Protein AF-A0A1V5B9I9-F1 (afdb_monomer)

pLDDT: mean 82.86, std 13.48, range [40.25, 95.69]

Nearest PDB structures (foldseek):
  1z8u-assembly2_C  TM=4.133E-01  e=4.106E+00  Homo sapiens
  1w0b-assembly1_A  TM=3.947E-01  e=7.521E+00  Homo sapiens

Secondary structure (DSSP, 8-state):
---HHHHHHHHHHHHHHHHHHHHHHHHTS-HHHHHHHHHS-HHHHHHHHHHHHHHHHHHHTTT-S-HHHHHHHHHHHHHHHHHHHHHHHHHHS-----

Sequence (98 aa):
MYYLKSDIAHILNFEEHIKRVVWDDIASLDDSTVEKLQTMSEADIKEMIGLYWERDKGEIQEQVDSIESAKIIFYEIWEKELKGTIEAWDDNHPTQAA

Solvent-accessible surface area (backbone atoms only — not comparable to full-atom values): 5779 Å² total; per-residue (Å²): 137,86,56,69,72,57,53,52,52,52,50,52,53,49,51,56,52,50,50,51,54,50,48,56,54,55,70,68,54,50,72,75,54,54,58,46,58,75,74,50,50,74,66,56,52,52,50,53,52,48,54,53,44,68,67,46,43,74,63,48,53,79,76,46,98,45,63,70,60,50,49,53,53,50,51,55,48,47,55,50,56,52,50,53,49,52,54,55,45,41,75,76,51,68,73,78,86,124

Foldseek 3Di:
DPDVVVVVVLLVVLLVVLLVVLCVVVVPDDPVRLVVLVVDDPVVLVVVLVVVCVVCLVVVVVSDPDSPVSVVSNVVSNVVVSVVSSVVVCVVVVDPPD

Structure (mmCIF, N/CA/C/O backbone):
data_AF-A0A1V5B9I9-F1
#
_entry.id   AF-A0A1V5B9I9-F1
#
loop_
_atom_site.group_PDB
_atom_site.id
_atom_site.type_symbol
_atom_site.label_atom_id
_atom_site.label_alt_id
_atom_site.label_comp_id
_atom_site.label_asym_id
_atom_site.label_entity_id
_atom_site.label_seq_id
_atom_site.pdbx_PDB_ins_code
_atom_site.Cartn_x
_atom_site.Cartn_y
_atom_site.Cartn_z
_atom_site.occupancy
_atom_site.B_iso_or_equiv
_atom_site.auth_seq_id
_atom_site.auth_comp_id
_atom_site.auth_asym_id
_atom_site.auth_atom_id
_atom_site.pdbx_PDB_model_num
ATOM 1 N N . MET A 1 1 ? -8.132 -12.408 32.073 1.00 40.25 1 MET A N 1
ATOM 2 C CA . MET A 1 1 ? -8.101 -11.340 31.057 1.00 40.25 1 MET A CA 1
ATOM 3 C C . MET A 1 1 ? -7.253 -11.870 29.896 1.00 40.25 1 MET A C 1
ATOM 5 O O . MET A 1 1 ? -6.038 -11.787 29.960 1.00 40.25 1 MET A O 1
ATOM 9 N N . TYR A 1 2 ? -7.864 -12.561 28.923 1.00 41.41 2 TYR A N 1
ATOM 10 C CA . TYR A 1 2 ? -7.175 -13.164 27.766 1.00 41.41 2 TYR A CA 1
ATOM 11 C C . TYR A 1 2 ? -7.306 -12.223 26.558 1.00 41.41 2 TYR A C 1
ATOM 13 O O . TYR A 1 2 ? -8.193 -12.423 25.742 1.00 41.41 2 TYR A O 1
ATOM 21 N N . TYR A 1 3 ? -6.483 -11.175 26.480 1.00 44.31 3 TYR A N 1
ATOM 22 C CA . TYR A 1 3 ? -6.594 -10.162 25.411 1.00 44.31 3 TYR A CA 1
ATOM 23 C C . TYR A 1 3 ? -5.595 -10.424 24.269 1.00 44.31 3 TYR A C 1
ATOM 25 O O . TYR A 1 3 ? -5.948 -10.362 23.101 1.00 44.31 3 TYR A O 1
ATOM 33 N N . LEU A 1 4 ? -4.406 -10.953 24.580 1.00 47.62 4 LEU A N 1
ATOM 34 C CA . LEU A 1 4 ? -3.319 -11.082 23.602 1.00 47.62 4 LEU A CA 1
ATOM 35 C C . LEU A 1 4 ? -3.598 -12.020 22.405 1.00 47.62 4 LEU A C 1
ATOM 37 O O . LEU A 1 4 ? -3.162 -11.740 21.297 1.00 47.62 4 LEU A O 1
ATOM 41 N N . LYS A 1 5 ? -4.304 -13.148 22.596 1.00 44.38 5 LYS A N 1
ATOM 42 C CA . LYS A 1 5 ? -4.583 -14.091 21.488 1.00 44.38 5 LYS A CA 1
ATOM 43 C C . LYS A 1 5 ? -5.664 -13.588 20.526 1.00 44.38 5 LYS A C 1
ATOM 45 O O . LYS A 1 5 ? -5.605 -13.946 19.354 1.00 44.38 5 LYS A O 1
ATOM 50 N N . SER A 1 6 ? -6.632 -12.809 21.016 1.00 58.22 6 SER A N 1
ATOM 51 C CA . SER A 1 6 ? -7.681 -12.227 20.168 1.00 58.22 6 SER A CA 1
ATOM 52 C C . SER A 1 6 ? -7.092 -11.097 19.333 1.00 58.22 6 SER A C 1
ATOM 54 O O . SER A 1 6 ? -7.235 -11.108 18.118 1.00 58.22 6 SER A O 1
ATOM 56 N N . ASP A 1 7 ? -6.320 -10.210 19.962 1.00 68.62 7 ASP A N 1
ATOM 57 C CA . ASP A 1 7 ? -5.722 -9.052 19.295 1.00 68.62 7 ASP A CA 1
ATOM 58 C C . ASP A 1 7 ? -4.740 -9.478 18.190 1.00 68.62 7 ASP A C 1
ATOM 60 O O . ASP A 1 7 ? -4.798 -8.962 17.079 1.00 68.62 7 ASP A O 1
ATOM 64 N N . ILE A 1 8 ? -3.906 -10.499 18.438 1.00 71.19 8 ILE A N 1
ATOM 65 C CA . ILE A 1 8 ? -2.994 -11.046 17.415 1.00 71.19 8 ILE A CA 1
ATOM 66 C C . ILE A 1 8 ? -3.770 -11.651 16.237 1.00 71.19 8 ILE A C 1
ATOM 68 O O . ILE A 1 8 ? -3.400 -11.431 15.089 1.00 71.19 8 ILE A O 1
ATOM 72 N N . ALA A 1 9 ? -4.843 -12.408 16.492 1.00 74.44 9 ALA A N 1
ATOM 73 C CA . ALA A 1 9 ? -5.644 -12.991 15.415 1.00 74.44 9 ALA A CA 1
ATOM 74 C C . ALA A 1 9 ? -6.338 -11.910 14.570 1.00 74.44 9 ALA A C 1
ATOM 76 O O . ALA A 1 9 ? -6.442 -12.055 13.356 1.00 74.44 9 ALA A O 1
ATOM 77 N N . HIS A 1 10 ? -6.780 -10.820 15.200 1.00 77.12 10 HIS A N 1
ATOM 78 C CA . HIS A 1 10 ? -7.382 -9.684 14.508 1.00 77.12 10 HIS A CA 1
ATOM 79 C C . HIS A 1 10 ? -6.349 -8.931 13.659 1.00 77.12 10 H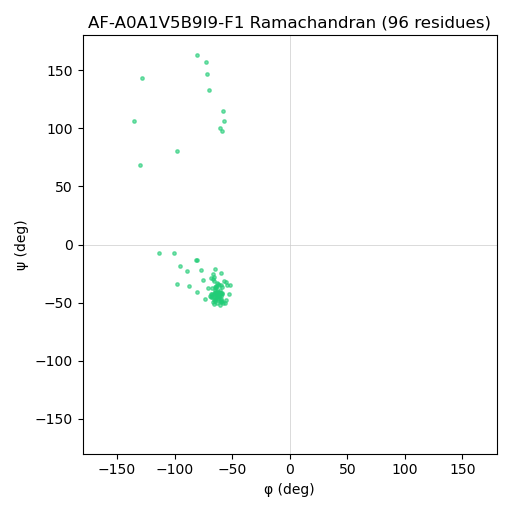IS A C 1
ATOM 81 O O . HIS A 1 10 ? -6.636 -8.633 12.504 1.00 77.12 10 HIS A O 1
ATOM 87 N N . ILE A 1 11 ? -5.136 -8.708 14.181 1.00 81.31 11 ILE A N 1
ATOM 88 C CA . ILE A 1 11 ? -4.024 -8.106 13.428 1.00 81.31 11 ILE A CA 1
ATOM 89 C C . ILE A 1 11 ? -3.662 -8.969 12.215 1.00 81.31 11 ILE A C 1
ATOM 91 O O . ILE A 1 11 ? -3.619 -8.455 11.106 1.00 81.31 11 ILE A O 1
ATOM 95 N N . LEU A 1 12 ? -3.486 -10.282 12.393 1.00 82.38 12 LEU A N 1
ATOM 96 C CA . LEU A 1 12 ? -3.164 -11.189 11.284 1.00 82.38 12 LEU A CA 1
ATOM 97 C C . LEU A 1 12 ? -4.268 -11.221 10.220 1.00 82.38 12 LEU A C 1
ATOM 99 O O . LEU A 1 12 ? -3.976 -11.222 9.029 1.00 82.38 12 LEU A O 1
ATOM 103 N N . ASN A 1 13 ? -5.538 -11.230 10.632 1.00 85.06 13 ASN A N 1
ATOM 104 C CA . ASN A 1 13 ? -6.655 -11.173 9.689 1.00 85.06 13 ASN A CA 1
ATOM 105 C C . ASN A 1 13 ? -6.682 -9.846 8.923 1.00 85.06 13 ASN A C 1
ATOM 107 O O . ASN A 1 13 ? -6.968 -9.847 7.727 1.00 85.06 13 ASN A O 1
ATOM 111 N N . PHE A 1 14 ? -6.380 -8.734 9.596 1.00 86.06 14 PHE A N 1
ATOM 112 C CA . PHE A 1 14 ? -6.271 -7.430 8.955 1.00 86.06 14 PHE A CA 1
ATOM 113 C C . PHE A 1 14 ? -5.107 -7.397 7.960 1.00 86.06 14 PHE A C 1
ATOM 115 O O . PHE A 1 14 ? -5.303 -7.011 6.814 1.00 86.06 14 PHE A O 1
ATOM 122 N N . GLU A 1 15 ? -3.927 -7.884 8.346 1.00 88.75 15 GLU A N 1
ATOM 123 C CA . GLU A 1 15 ? -2.779 -8.007 7.446 1.00 88.75 15 GLU A CA 1
ATOM 124 C C . GLU A 1 15 ? -3.116 -8.832 6.198 1.00 88.75 15 GLU A C 1
ATOM 126 O O . GLU A 1 15 ? -2.831 -8.414 5.080 1.00 88.75 15 GLU A O 1
ATOM 131 N N . GLU A 1 16 ? -3.754 -9.993 6.363 1.00 88.81 16 GLU A N 1
ATOM 132 C CA . GLU A 1 16 ? -4.169 -10.837 5.238 1.00 88.81 16 GLU A CA 1
ATOM 133 C C . GLU A 1 16 ? -5.218 -10.162 4.348 1.00 88.81 16 GLU A C 1
ATOM 135 O O . GLU A 1 16 ? -5.193 -10.331 3.129 1.00 88.81 16 GLU A O 1
ATOM 140 N N . HIS A 1 17 ? -6.132 -9.387 4.933 1.00 88.69 17 HIS A N 1
ATOM 141 C CA . HIS A 1 17 ? -7.080 -8.589 4.165 1.00 88.69 17 HIS A CA 1
ATOM 142 C C . HIS A 1 17 ? -6.358 -7.531 3.325 1.00 88.69 17 HIS A C 1
ATOM 144 O O . HIS A 1 17 ? -6.568 -7.481 2.114 1.00 88.69 17 HIS A O 1
ATOM 150 N N . ILE A 1 18 ? -5.461 -6.753 3.937 1.00 90.38 18 ILE A N 1
ATOM 151 C CA . ILE A 1 18 ? -4.702 -5.718 3.232 1.00 90.38 18 ILE A CA 1
ATOM 152 C C . ILE A 1 18 ? -3.832 -6.325 2.134 1.00 90.38 18 ILE A C 1
ATOM 154 O O . ILE A 1 18 ? -3.858 -5.821 1.018 1.00 90.38 18 ILE A O 1
ATOM 158 N N . LYS A 1 19 ? -3.139 -7.444 2.383 1.00 90.75 19 LYS A N 1
ATOM 159 C CA . LYS A 1 19 ? -2.357 -8.137 1.342 1.00 90.75 19 LYS A CA 1
ATOM 160 C C . LYS A 1 19 ? -3.179 -8.445 0.098 1.00 90.75 19 LYS A C 1
ATOM 162 O O . LYS A 1 19 ? -2.683 -8.256 -1.003 1.00 90.75 19 LYS A O 1
ATOM 167 N N . ARG A 1 20 ? -4.426 -8.900 0.258 1.00 89.38 20 ARG A N 1
ATOM 168 C CA . ARG A 1 20 ? -5.301 -9.180 -0.891 1.00 89.38 20 ARG A CA 1
ATOM 169 C C . ARG A 1 20 ? -5.622 -7.917 -1.678 1.00 89.38 20 ARG A C 1
ATOM 171 O O . ARG A 1 20 ? -5.521 -7.951 -2.894 1.00 89.38 20 ARG A O 1
ATOM 178 N N . VAL A 1 21 ? -5.944 -6.822 -0.989 1.00 88.56 21 VAL A N 1
ATOM 179 C CA . VAL A 1 21 ? -6.196 -5.523 -1.635 1.00 88.56 21 VAL A CA 1
ATOM 180 C C . VAL A 1 21 ? -4.959 -5.065 -2.410 1.00 88.56 21 VAL A C 1
ATOM 182 O O . VAL A 1 21 ? -5.055 -4.764 -3.594 1.00 88.56 21 VAL A O 1
ATOM 185 N N . VAL A 1 22 ? -3.783 -5.109 -1.773 1.00 89.44 22 VAL A N 1
ATOM 186 C CA . VAL A 1 22 ? -2.511 -4.746 -2.413 1.00 89.44 22 VAL A CA 1
ATOM 187 C C . VAL A 1 22 ? -2.226 -5.627 -3.627 1.00 89.44 22 VAL A C 1
ATOM 189 O O . VAL A 1 22 ? -1.819 -5.121 -4.665 1.00 89.44 22 VAL A O 1
ATOM 192 N N . TRP A 1 23 ? -2.438 -6.940 -3.529 1.00 89.56 23 TRP A N 1
ATOM 193 C CA . TRP A 1 23 ? -2.238 -7.848 -4.657 1.00 89.56 23 TRP A CA 1
ATOM 194 C C . TRP A 1 23 ? -3.197 -7.580 -5.808 1.00 89.56 23 TRP A C 1
ATOM 196 O O . TRP A 1 23 ? -2.756 -7.625 -6.951 1.00 89.56 23 TRP A O 1
ATOM 206 N N . ASP A 1 24 ? -4.466 -7.287 -5.531 1.00 89.88 24 ASP A N 1
ATOM 207 C CA . ASP A 1 24 ? -5.438 -6.938 -6.568 1.00 89.88 24 ASP A CA 1
ATOM 208 C C . ASP A 1 24 ? -5.033 -5.637 -7.282 1.00 89.88 24 ASP A C 1
ATOM 210 O O . ASP A 1 24 ? -5.072 -5.566 -8.513 1.00 89.88 24 ASP A O 1
ATOM 214 N N . ASP A 1 25 ? -4.563 -4.635 -6.532 1.00 88.88 25 ASP A N 1
ATOM 215 C CA . ASP A 1 25 ? -4.053 -3.387 -7.102 1.00 88.88 25 ASP A CA 1
ATOM 216 C C . ASP A 1 25 ? -2.787 -3.614 -7.930 1.00 88.88 25 ASP A C 1
ATOM 218 O O . ASP A 1 25 ? -2.710 -3.167 -9.074 1.00 88.88 25 ASP A O 1
ATOM 222 N N . ILE A 1 26 ? -1.807 -4.340 -7.389 1.00 87.69 26 ILE A N 1
ATOM 223 C CA . ILE A 1 26 ? -0.556 -4.654 -8.085 1.00 87.69 26 ILE A CA 1
ATOM 224 C C . ILE A 1 26 ? -0.828 -5.472 -9.349 1.00 87.69 26 ILE A C 1
ATOM 226 O O . ILE A 1 26 ? -0.262 -5.178 -10.397 1.00 87.69 26 ILE A O 1
ATOM 230 N N . ALA A 1 27 ? -1.713 -6.467 -9.284 1.00 86.38 27 ALA A N 1
ATOM 231 C CA . ALA A 1 27 ? -2.082 -7.288 -10.435 1.00 86.38 27 ALA A CA 1
ATOM 232 C C . ALA A 1 27 ? -2.797 -6.482 -11.532 1.00 86.38 27 ALA A C 1
ATOM 234 O O . ALA A 1 27 ? -2.834 -6.916 -12.684 1.00 86.38 27 ALA A O 1
ATOM 235 N N . SER A 1 28 ? -3.368 -5.324 -11.188 1.00 87.31 28 SER A N 1
ATOM 236 C CA . SER A 1 28 ? -3.962 -4.395 -12.153 1.00 87.31 28 SER A CA 1
ATOM 237 C C . SER A 1 28 ? -2.938 -3.485 -12.843 1.00 87.31 28 SER A C 1
ATOM 239 O O . SER A 1 28 ? -3.273 -2.855 -13.850 1.00 87.31 28 SER A O 1
ATOM 241 N N . LEU A 1 29 ? -1.702 -3.415 -12.334 1.00 84.81 29 LEU A N 1
ATOM 242 C CA . LEU A 1 29 ? -0.622 -2.659 -12.959 1.00 84.81 29 LEU A CA 1
ATOM 243 C C . LEU A 1 29 ? -0.187 -3.349 -14.253 1.00 84.81 29 LEU A C 1
ATOM 245 O O . LEU A 1 29 ? 0.045 -4.556 -14.291 1.00 84.81 29 LEU A O 1
ATOM 249 N N . ASP A 1 30 ? -0.052 -2.566 -15.320 1.00 84.00 30 ASP A N 1
ATOM 250 C CA . ASP A 1 30 ? 0.518 -3.055 -16.571 1.00 84.00 30 ASP A CA 1
ATOM 251 C C . ASP A 1 30 ? 2.055 -3.085 -16.528 1.00 84.00 30 ASP A C 1
ATOM 253 O O . ASP A 1 30 ? 2.690 -2.410 -15.711 1.00 84.00 30 ASP A O 1
ATOM 257 N N . ASP A 1 31 ? 2.665 -3.832 -17.454 1.00 82.00 31 ASP A N 1
ATOM 258 C CA . ASP A 1 31 ? 4.126 -3.967 -17.554 1.00 82.00 31 ASP A CA 1
ATOM 259 C C . ASP A 1 31 ? 4.837 -2.604 -17.656 1.00 82.00 31 ASP A C 1
ATOM 261 O O . ASP A 1 31 ? 5.912 -2.415 -17.091 1.00 82.00 31 ASP A O 1
ATOM 265 N N . SER A 1 32 ? 4.215 -1.623 -18.323 1.00 82.94 32 SER A N 1
ATOM 266 C CA . SER A 1 32 ? 4.776 -0.273 -18.481 1.00 82.94 32 SER A CA 1
ATOM 267 C C . SER A 1 32 ? 4.821 0.514 -17.169 1.00 82.94 32 SER A C 1
ATOM 269 O O . SER A 1 32 ? 5.654 1.403 -16.984 1.00 82.94 32 SER A O 1
ATOM 271 N N . THR A 1 33 ? 3.899 0.213 -16.259 1.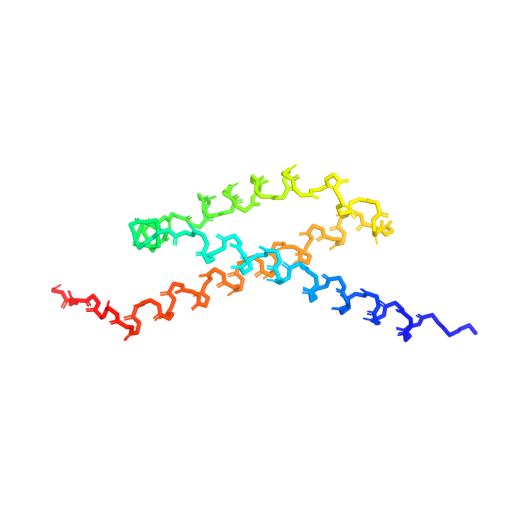00 83.75 33 THR A N 1
ATOM 272 C CA . THR A 1 33 ? 3.813 0.812 -14.932 1.00 83.75 33 THR A CA 1
ATOM 273 C C . THR A 1 33 ? 4.802 0.133 -13.996 1.00 83.75 33 THR A C 1
ATOM 275 O O . THR A 1 33 ? 5.500 0.832 -13.265 1.00 83.75 33 THR A O 1
ATOM 278 N N . VAL A 1 34 ? 4.942 -1.195 -14.076 1.00 82.94 34 VAL A N 1
ATOM 279 C CA . VAL A 1 34 ? 5.957 -1.949 -13.321 1.00 82.94 34 VAL A CA 1
ATOM 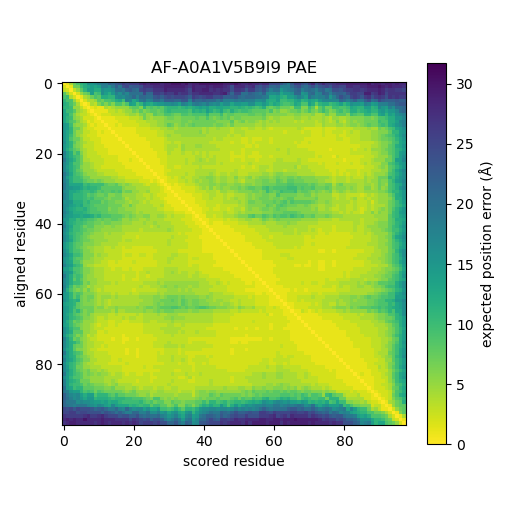280 C C . VAL A 1 34 ? 7.372 -1.504 -13.696 1.00 82.94 34 VAL A C 1
ATOM 282 O O . VAL A 1 34 ? 8.167 -1.221 -12.805 1.00 82.94 34 VAL A O 1
ATOM 285 N N . GLU A 1 35 ? 7.667 -1.320 -14.984 1.00 82.50 35 GLU A N 1
ATOM 286 C CA . GLU A 1 35 ? 8.966 -0.805 -15.447 1.00 82.50 35 GLU A CA 1
ATOM 287 C C . GLU A 1 35 ? 9.251 0.610 -14.905 1.00 82.50 35 GLU A C 1
ATOM 289 O O . GLU A 1 35 ? 10.350 0.908 -14.432 1.00 82.50 35 GLU A O 1
ATOM 294 N N . LYS A 1 36 ? 8.242 1.495 -14.884 1.00 84.62 36 LYS A N 1
ATOM 295 C CA . LYS A 1 36 ? 8.386 2.833 -14.284 1.00 84.62 36 LYS A CA 1
ATOM 296 C C . LYS A 1 36 ? 8.671 2.762 -12.791 1.00 84.62 36 LYS A C 1
ATOM 298 O O . LYS A 1 36 ? 9.526 3.515 -12.326 1.00 84.62 36 LYS A O 1
ATOM 303 N N . LEU A 1 37 ? 8.002 1.866 -12.061 1.00 86.31 37 LEU A N 1
ATOM 304 C CA . LEU A 1 37 ? 8.180 1.698 -10.616 1.00 86.31 37 LEU A CA 1
ATOM 305 C C . LEU A 1 37 ? 9.634 1.391 -10.239 1.00 86.31 37 LEU A C 1
ATOM 307 O O . LEU A 1 37 ? 10.090 1.854 -9.199 1.00 86.31 37 LEU A O 1
ATOM 311 N N . GLN A 1 38 ? 10.390 0.708 -11.104 1.00 82.12 38 GLN A N 1
ATOM 312 C CA . GLN A 1 38 ? 11.816 0.432 -10.876 1.00 82.12 38 GLN A CA 1
ATOM 313 C C . GLN A 1 38 ? 12.691 1.692 -10.878 1.00 82.12 38 GLN A C 1
ATOM 315 O O . GLN A 1 38 ? 13.752 1.731 -10.260 1.00 82.12 38 GLN A O 1
ATOM 320 N N . THR A 1 39 ? 12.255 2.722 -11.603 1.00 85.44 39 THR A N 1
ATOM 321 C CA . THR A 1 39 ? 12.987 3.988 -11.773 1.00 85.44 39 THR A CA 1
ATOM 322 C C . THR A 1 39 ? 12.464 5.107 -10.875 1.00 85.44 39 THR A C 1
ATOM 324 O O . THR A 1 39 ? 13.062 6.184 -10.823 1.00 85.44 39 THR A O 1
ATOM 327 N N . MET A 1 40 ? 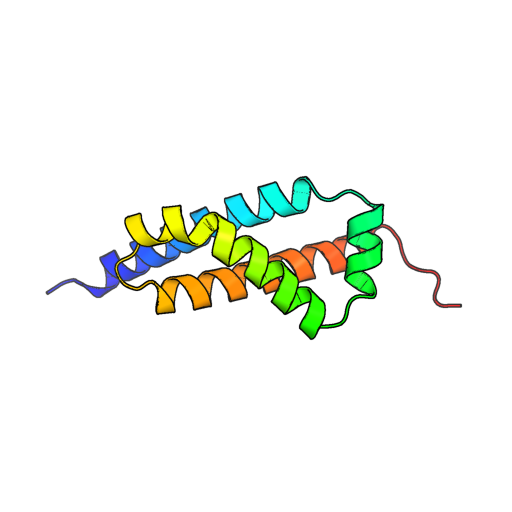11.351 4.872 -10.173 1.00 87.94 40 MET A N 1
ATOM 328 C CA . MET A 1 40 ? 10.759 5.839 -9.256 1.00 87.94 40 MET A CA 1
ATOM 329 C C . MET A 1 40 ? 11.609 5.992 -7.999 1.00 87.94 40 MET A C 1
ATOM 331 O O . MET A 1 40 ? 12.233 5.047 -7.514 1.00 87.94 40 MET A O 1
ATOM 335 N N . SER A 1 41 ? 11.623 7.204 -7.445 1.00 89.19 41 SER A N 1
ATOM 336 C CA . SER A 1 41 ? 12.277 7.419 -6.161 1.00 89.19 41 SER A CA 1
ATOM 337 C C . SER A 1 41 ? 11.456 6.800 -5.028 1.00 89.19 41 SER A C 1
ATOM 339 O O . SER A 1 41 ? 10.236 6.659 -5.117 1.00 89.19 41 SER A O 1
ATOM 341 N N . GLU A 1 42 ? 12.113 6.489 -3.910 1.00 87.38 42 GLU A N 1
ATOM 342 C CA . GLU A 1 42 ? 11.431 6.018 -2.697 1.00 87.38 42 GLU A CA 1
ATOM 343 C C . GLU A 1 42 ? 10.346 7.007 -2.224 1.00 87.38 42 GLU A C 1
ATOM 345 O O . GLU A 1 42 ? 9.313 6.600 -1.695 1.00 87.38 42 GLU A O 1
ATOM 350 N N . ALA A 1 43 ? 10.557 8.310 -2.443 1.00 88.62 43 ALA A N 1
ATOM 351 C CA . ALA A 1 43 ? 9.583 9.341 -2.108 1.00 88.62 43 ALA A CA 1
ATOM 352 C C . ALA A 1 43 ? 8.325 9.248 -2.985 1.00 88.62 43 ALA A C 1
ATOM 354 O O . ALA A 1 43 ? 7.219 9.294 -2.448 1.00 88.62 43 ALA A O 1
ATOM 355 N N . ASP A 1 44 ? 8.488 9.047 -4.296 1.00 88.75 44 ASP A N 1
ATOM 356 C CA . ASP A 1 44 ? 7.360 8.918 -5.228 1.00 88.75 44 ASP A CA 1
ATOM 357 C C . ASP A 1 44 ? 6.568 7.628 -4.965 1.00 88.75 44 ASP A C 1
ATOM 359 O O . ASP A 1 44 ? 5.338 7.620 -5.017 1.00 88.75 44 ASP A O 1
ATOM 363 N N . ILE A 1 45 ? 7.262 6.536 -4.621 1.00 88.62 45 ILE A N 1
ATOM 364 C CA . ILE A 1 45 ? 6.628 5.275 -4.210 1.00 88.62 45 ILE A CA 1
ATOM 365 C C . ILE A 1 45 ? 5.788 5.490 -2.945 1.00 88.62 45 ILE A C 1
ATOM 367 O O . ILE A 1 45 ? 4.631 5.073 -2.887 1.00 88.62 45 ILE A O 1
ATOM 371 N N . LYS A 1 46 ? 6.331 6.183 -1.938 1.00 89.69 46 LYS A N 1
ATOM 372 C CA . LYS A 1 46 ? 5.601 6.500 -0.700 1.00 89.69 46 LYS A CA 1
ATOM 373 C C . LYS A 1 46 ? 4.404 7.416 -0.935 1.00 89.69 46 LYS A C 1
ATOM 375 O O . LYS A 1 46 ? 3.378 7.247 -0.275 1.00 89.69 46 LYS A O 1
ATOM 380 N N . GLU A 1 47 ? 4.518 8.366 -1.858 1.00 91.56 47 GLU A N 1
ATOM 381 C CA . GLU A 1 47 ? 3.401 9.218 -2.265 1.00 91.56 47 GLU A CA 1
ATOM 382 C C . GLU A 1 47 ? 2.295 8.387 -2.925 1.00 91.56 47 GLU A C 1
ATOM 384 O O . GLU A 1 47 ? 1.136 8.488 -2.521 1.00 91.56 47 GLU A O 1
ATOM 389 N N . MET A 1 48 ? 2.653 7.492 -3.850 1.00 91.12 48 MET A N 1
ATOM 390 C CA . MET A 1 48 ? 1.713 6.571 -4.490 1.00 91.12 48 MET A CA 1
ATOM 391 C C . MET A 1 48 ? 0.994 5.678 -3.468 1.00 91.12 48 MET A C 1
ATOM 393 O O . MET A 1 48 ? -0.233 5.596 -3.489 1.00 91.12 48 MET A O 1
ATOM 397 N N . ILE A 1 49 ? 1.725 5.051 -2.538 1.00 92.69 49 ILE A N 1
ATOM 398 C CA . ILE A 1 49 ? 1.126 4.251 -1.453 1.00 92.69 49 ILE A CA 1
ATOM 399 C C . ILE A 1 49 ? 0.178 5.118 -0.609 1.00 92.69 49 ILE A C 1
ATOM 401 O O . ILE A 1 49 ? -0.889 4.664 -0.199 1.00 92.69 49 ILE A O 1
ATOM 405 N N . GLY A 1 50 ? 0.518 6.391 -0.393 1.00 93.88 50 GLY A N 1
ATOM 406 C CA . GLY A 1 50 ? -0.357 7.353 0.277 1.00 93.88 50 GLY A CA 1
ATOM 407 C C . GLY A 1 50 ? -1.676 7.614 -0.451 1.00 93.88 50 GLY A C 1
ATOM 408 O O . GLY A 1 50 ? -2.701 7.787 0.210 1.00 93.88 50 GLY A O 1
ATOM 409 N N . LEU A 1 51 ? -1.686 7.593 -1.785 1.00 93.38 51 LEU A N 1
ATOM 410 C CA . LEU A 1 51 ? -2.920 7.708 -2.569 1.00 93.38 51 LEU A CA 1
ATOM 411 C C . LEU A 1 51 ? -3.820 6.480 -2.382 1.00 93.38 51 LEU A C 1
ATOM 413 O O . LEU A 1 51 ? -5.023 6.641 -2.175 1.00 93.38 51 LEU A O 1
ATOM 417 N N . TYR A 1 52 ? -3.245 5.273 -2.388 1.00 92.69 52 TYR A N 1
ATOM 418 C CA . TYR A 1 52 ? -3.981 4.039 -2.083 1.00 92.69 52 TYR A CA 1
ATOM 419 C C . TYR A 1 52 ? -4.522 4.042 -0.651 1.00 92.69 52 TYR A C 1
ATOM 421 O O . TYR A 1 52 ? -5.680 3.702 -0.421 1.00 92.69 52 TYR A O 1
ATOM 429 N N . TRP A 1 53 ? -3.730 4.526 0.309 1.00 94.88 53 TRP A N 1
ATOM 430 C CA . TRP A 1 53 ? -4.193 4.693 1.682 1.00 94.88 53 TRP A CA 1
ATOM 431 C C . TRP A 1 53 ? -5.413 5.614 1.765 1.00 94.88 53 TRP A C 1
ATOM 433 O O . TRP A 1 53 ? -6.408 5.239 2.371 1.00 94.88 53 TRP A O 1
ATOM 443 N N . GLU A 1 54 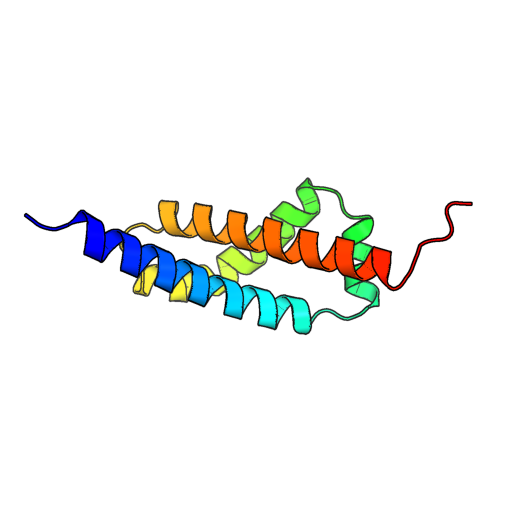? -5.383 6.808 1.165 1.00 95.69 54 GLU A N 1
ATOM 444 C CA . GLU A 1 54 ? -6.536 7.718 1.236 1.00 95.69 54 GLU A CA 1
ATOM 445 C C . GLU A 1 54 ? -7.769 7.182 0.486 1.00 95.69 54 GLU A C 1
ATOM 447 O O . GLU A 1 54 ? -8.891 7.510 0.877 1.00 95.69 54 GLU A O 1
ATOM 452 N N . ARG A 1 55 ? -7.587 6.320 -0.526 1.00 93.50 55 ARG A N 1
ATOM 453 C CA . ARG A 1 55 ? -8.681 5.582 -1.179 1.00 93.50 55 ARG A CA 1
ATOM 454 C C . ARG A 1 55 ? -9.347 4.588 -0.218 1.00 93.50 55 ARG A C 1
ATOM 456 O O . ARG A 1 55 ? -10.569 4.599 -0.100 1.00 93.50 55 ARG A O 1
ATOM 463 N N . ASP A 1 56 ? -8.557 3.784 0.496 1.00 90.12 56 ASP A N 1
ATOM 464 C CA . ASP A 1 56 ? -9.056 2.621 1.256 1.00 90.12 56 ASP A CA 1
ATOM 465 C C . ASP A 1 56 ? -9.335 2.919 2.735 1.00 90.12 56 ASP A C 1
ATOM 467 O O . ASP A 1 56 ? -10.084 2.208 3.409 1.00 90.12 56 ASP A O 1
ATOM 471 N N . LYS A 1 57 ? -8.773 4.010 3.264 1.00 91.75 57 LYS A N 1
ATOM 472 C CA . LYS A 1 57 ? -8.910 4.442 4.664 1.00 91.75 57 LYS A CA 1
ATOM 473 C C . LYS A 1 57 ? -10.362 4.513 5.130 1.00 91.75 57 LYS A C 1
ATOM 475 O O . LYS A 1 57 ? -10.631 4.234 6.298 1.00 91.75 57 LYS A O 1
ATOM 48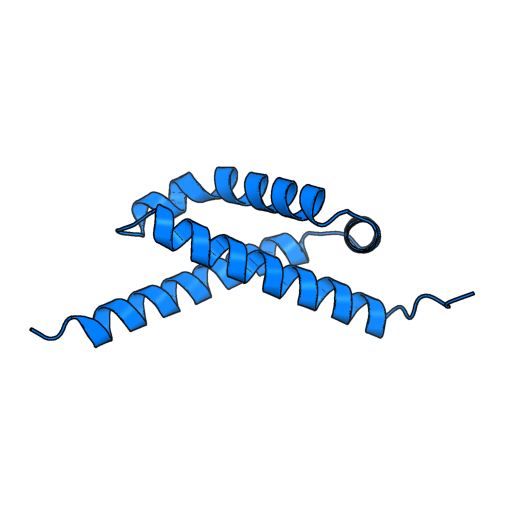0 N N . GLY A 1 58 ? -11.280 4.893 4.239 1.00 88.31 58 GLY A N 1
ATOM 481 C CA . GLY A 1 58 ? -12.709 4.981 4.534 1.00 88.31 58 GLY A CA 1
ATOM 482 C C . GLY A 1 58 ? -13.338 3.642 4.926 1.00 88.31 58 GLY A C 1
ATOM 483 O O . GLY A 1 58 ? -14.192 3.622 5.805 1.00 88.31 58 GLY A O 1
ATOM 484 N N . GLU A 1 59 ? -12.882 2.541 4.329 1.00 87.69 59 GLU A N 1
ATOM 485 C CA . GLU A 1 59 ? -13.345 1.182 4.636 1.00 87.69 59 GLU A CA 1
ATOM 486 C C . GLU A 1 59 ? -12.544 0.564 5.789 1.00 87.69 59 GLU A C 1
ATOM 488 O O . GLU A 1 59 ? -13.092 -0.149 6.631 1.00 87.69 59 GLU A O 1
ATOM 493 N N . ILE A 1 60 ? -11.245 0.868 5.864 1.00 87.31 60 ILE A N 1
ATOM 494 C CA . ILE A 1 60 ? -10.353 0.379 6.922 1.00 87.31 60 ILE A CA 1
ATOM 495 C C . ILE A 1 60 ? -10.775 0.927 8.290 1.00 87.31 60 ILE A C 1
ATOM 497 O O . ILE A 1 60 ? -10.813 0.172 9.259 1.00 87.31 60 ILE A O 1
ATOM 501 N N . GLN A 1 61 ? -11.130 2.215 8.387 1.00 88.31 61 GLN A N 1
ATOM 502 C CA . GLN A 1 61 ? -11.519 2.846 9.659 1.00 88.31 61 GLN A CA 1
ATOM 503 C C . GLN A 1 61 ? -12.745 2.194 10.318 1.00 88.31 61 GLN A C 1
ATOM 505 O O . GLN A 1 61 ? -12.902 2.300 11.529 1.00 88.31 61 GLN A O 1
ATOM 510 N N . GLU A 1 62 ? -13.614 1.533 9.546 1.00 84.88 62 GLU A N 1
ATOM 511 C CA . GLU A 1 62 ? -14.803 0.851 10.072 1.00 84.88 62 GLU A CA 1
ATOM 512 C C . GLU A 1 62 ? -14.472 -0.527 10.669 1.00 84.88 62 GLU A C 1
ATOM 514 O O . GLU A 1 62 ? -15.291 -1.113 11.377 1.00 84.88 62 GLU A O 1
ATOM 519 N N . GLN A 1 63 ? -13.271 -1.045 10.396 1.00 80.75 63 GLN A N 1
ATOM 520 C CA . GLN A 1 63 ? -12.849 -2.412 10.713 1.00 80.75 63 GLN A CA 1
ATOM 521 C C . GLN A 1 63 ? -11.735 -2.481 11.767 1.00 80.75 63 GLN A C 1
ATOM 523 O O . GLN A 1 63 ? -11.383 -3.575 12.211 1.00 80.75 63 GLN A O 1
ATOM 528 N N . VAL A 1 64 ? -11.166 -1.339 12.165 1.00 81.62 64 VAL A N 1
ATOM 529 C CA . VAL A 1 64 ? -10.008 -1.267 13.068 1.00 81.62 64 VAL A CA 1
ATOM 530 C C . VAL A 1 64 ? -10.262 -0.322 14.238 1.00 81.62 64 VAL A C 1
ATOM 532 O O . VAL A 1 64 ? -10.829 0.754 14.080 1.00 81.62 64 VAL A O 1
ATOM 535 N N . ASP A 1 65 ? -9.756 -0.688 15.416 1.00 82.69 65 ASP A N 1
ATOM 536 C CA . ASP A 1 65 ? -9.856 0.154 16.617 1.00 82.69 65 ASP A CA 1
ATOM 537 C C . ASP A 1 65 ? -8.849 1.321 16.614 1.00 82.69 65 ASP A C 1
ATOM 539 O O . ASP A 1 65 ? -9.027 2.318 17.313 1.00 82.69 65 ASP A O 1
ATOM 543 N N . SER A 1 66 ? -7.766 1.196 15.837 1.00 87.75 66 SER A N 1
ATOM 544 C CA . SER A 1 66 ? -6.688 2.184 15.736 1.00 87.75 66 SER A CA 1
ATOM 545 C C . SER A 1 66 ? -6.300 2.404 14.280 1.00 87.75 66 SER A C 1
ATOM 547 O O . SER A 1 66 ? -5.620 1.580 13.662 1.00 87.75 66 SER A O 1
ATOM 549 N N . ILE A 1 67 ? -6.700 3.556 13.742 1.00 88.12 67 ILE A N 1
ATOM 550 C CA . ILE A 1 67 ? -6.366 3.940 12.369 1.00 88.12 67 ILE A CA 1
ATOM 551 C C . ILE A 1 67 ? -4.863 4.194 12.186 1.00 88.12 67 ILE A C 1
ATOM 553 O O . ILE A 1 67 ? -4.322 3.951 11.112 1.00 88.12 67 ILE A O 1
ATOM 557 N N . GLU A 1 68 ? -4.169 4.642 13.236 1.00 90.75 68 GLU A N 1
ATOM 558 C CA . GLU A 1 68 ? -2.719 4.863 13.204 1.00 90.75 68 GLU A CA 1
ATOM 559 C C . GLU A 1 68 ? -1.968 3.537 13.067 1.00 90.75 68 GLU A C 1
ATOM 561 O O . GLU A 1 68 ? -1.083 3.412 12.225 1.00 90.75 68 GLU A O 1
ATOM 566 N N . SER A 1 69 ? -2.368 2.521 13.837 1.00 87.56 69 SER A N 1
ATOM 567 C CA . SER A 1 69 ? -1.796 1.173 13.744 1.00 87.56 69 SER A CA 1
ATOM 568 C C . SER A 1 69 ? -2.102 0.521 12.398 1.00 87.56 69 SER A C 1
ATOM 570 O O . SER A 1 69 ? -1.210 -0.059 11.784 1.00 87.56 69 SER A O 1
ATOM 572 N N . ALA A 1 70 ? -3.334 0.674 11.906 1.00 88.75 70 ALA A N 1
ATOM 573 C CA . ALA A 1 70 ? -3.727 0.179 10.593 1.00 88.75 70 ALA A CA 1
ATOM 574 C C . ALA A 1 70 ? -2.907 0.821 9.467 1.00 88.75 70 ALA A C 1
ATOM 576 O O . ALA A 1 70 ? -2.490 0.125 8.545 1.00 88.75 70 A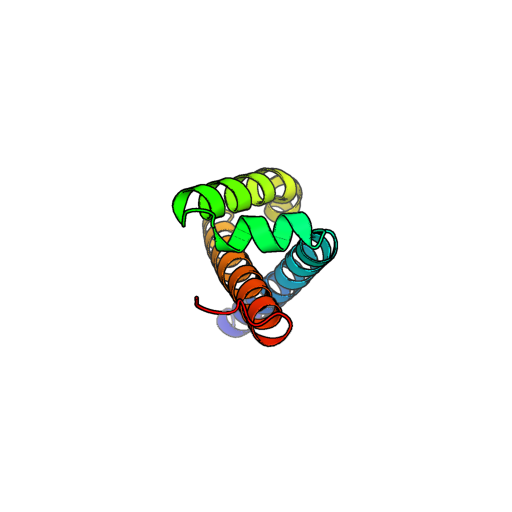LA A O 1
ATOM 577 N N . LYS A 1 71 ? -2.608 2.123 9.571 1.00 93.00 71 LYS A N 1
ATOM 578 C CA . LYS A 1 71 ? -1.763 2.827 8.603 1.00 93.00 71 LYS A CA 1
ATOM 579 C C . LYS A 1 71 ? -0.343 2.263 8.562 1.00 93.00 71 LYS A C 1
ATOM 581 O O . LYS A 1 71 ? 0.192 2.083 7.477 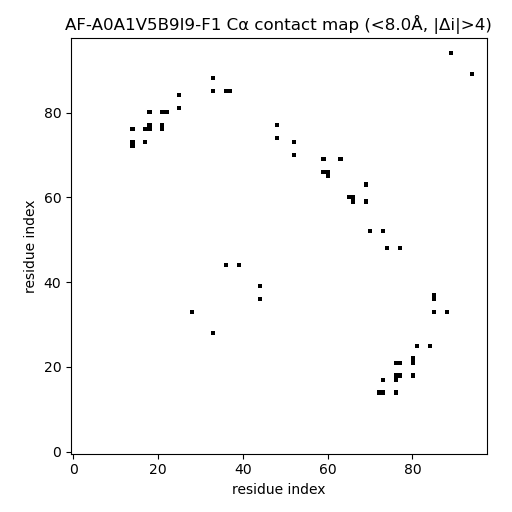1.00 93.00 71 LYS A O 1
ATOM 586 N N . ILE A 1 72 ? 0.262 1.967 9.713 1.00 92.50 72 ILE A N 1
ATOM 587 C CA . ILE A 1 72 ? 1.614 1.381 9.765 1.00 92.50 72 ILE A CA 1
ATOM 588 C C . ILE A 1 72 ? 1.629 0.035 9.035 1.00 92.50 72 ILE A C 1
ATOM 590 O O . ILE A 1 72 ? 2.405 -0.143 8.101 1.00 92.50 72 ILE A O 1
ATOM 594 N N . ILE A 1 73 ? 0.703 -0.858 9.394 1.00 91.25 73 ILE A N 1
ATOM 595 C CA . ILE A 1 73 ? 0.570 -2.184 8.774 1.00 91.25 73 ILE A CA 1
ATOM 596 C C . ILE A 1 73 ? 0.327 -2.066 7.262 1.00 91.25 73 ILE A C 1
ATOM 598 O O . ILE A 1 73 ? 0.925 -2.796 6.475 1.00 91.25 73 ILE A O 1
ATOM 602 N N . PHE A 1 74 ? -0.527 -1.128 6.846 1.00 93.12 74 PHE A N 1
ATOM 603 C CA . PHE A 1 74 ? -0.835 -0.899 5.437 1.00 93.12 74 PHE A CA 1
ATOM 604 C C . PHE A 1 74 ? 0.408 -0.535 4.626 1.00 93.12 74 PHE A C 1
ATOM 606 O O . PHE A 1 74 ? 0.659 -1.144 3.588 1.00 93.12 74 PHE A O 1
ATOM 613 N N . TYR A 1 75 ? 1.199 0.424 5.111 1.00 93.62 75 TYR A N 1
ATOM 614 C CA . TYR A 1 75 ? 2.431 0.839 4.440 1.00 93.62 75 TYR A CA 1
ATOM 615 C C . TYR A 1 75 ? 3.472 -0.281 4.423 1.00 93.62 75 TYR A C 1
ATOM 617 O O . TYR A 1 75 ? 4.076 -0.518 3.382 1.00 93.62 75 TYR A O 1
ATOM 625 N N . GLU A 1 76 ? 3.646 -1.006 5.531 1.00 93.62 76 GLU A N 1
ATOM 626 C CA . GLU A 1 76 ? 4.591 -2.126 5.603 1.00 93.62 76 GLU A CA 1
ATOM 627 C C . GLU A 1 76 ? 4.253 -3.233 4.594 1.00 93.62 76 GLU A C 1
ATOM 629 O O . GLU A 1 76 ? 5.148 -3.762 3.931 1.00 93.62 76 GLU A O 1
ATOM 634 N N . ILE A 1 77 ? 2.968 -3.570 4.442 1.00 94.12 77 ILE A N 1
ATOM 635 C CA . ILE A 1 77 ? 2.520 -4.553 3.449 1.00 94.12 77 ILE A CA 1
ATOM 636 C C . ILE A 1 77 ? 2.742 -4.019 2.036 1.00 94.12 77 ILE A C 1
ATOM 638 O O . ILE A 1 77 ? 3.348 -4.711 1.224 1.00 94.12 77 ILE A O 1
ATOM 642 N N . TRP A 1 78 ? 2.313 -2.791 1.744 1.00 94.12 78 TRP A N 1
ATOM 643 C CA . TRP A 1 78 ? 2.496 -2.190 0.423 1.00 94.12 78 TRP A CA 1
ATOM 644 C C . TRP A 1 78 ? 3.961 -2.150 -0.009 1.00 94.12 78 TRP A C 1
ATOM 646 O O . TRP A 1 78 ? 4.286 -2.605 -1.103 1.00 94.12 78 TRP A O 1
ATOM 656 N N . GLU A 1 79 ? 4.855 -1.651 0.847 1.00 92.00 79 GLU A N 1
ATOM 657 C CA . GLU A 1 79 ? 6.288 -1.583 0.550 1.00 92.00 79 GLU A CA 1
ATOM 658 C C . GLU A 1 79 ? 6.870 -2.979 0.294 1.00 92.00 79 GLU A C 1
ATOM 660 O O . GLU A 1 79 ? 7.643 -3.171 -0.647 1.00 92.00 79 GLU A O 1
ATOM 665 N N . LYS A 1 80 ? 6.473 -3.971 1.099 1.00 93.81 80 LYS A N 1
ATOM 666 C CA . LYS A 1 80 ? 6.945 -5.349 0.961 1.00 93.81 80 LYS A CA 1
ATOM 667 C C . LYS A 1 80 ? 6.474 -6.003 -0.339 1.00 93.81 80 LYS A C 1
ATOM 669 O O . LYS A 1 80 ? 7.294 -6.583 -1.049 1.00 93.81 80 LYS A O 1
ATOM 674 N N . GLU A 1 81 ? 5.179 -5.943 -0.634 1.00 92.75 81 GLU A N 1
ATOM 675 C CA . GLU A 1 81 ? 4.600 -6.611 -1.805 1.00 92.75 81 GLU A CA 1
ATOM 676 C C . GLU A 1 81 ? 5.019 -5.913 -3.110 1.00 92.75 81 GLU A C 1
ATOM 678 O O . GLU A 1 81 ? 5.345 -6.580 -4.095 1.00 92.75 81 GLU A O 1
ATOM 683 N N . LEU A 1 82 ? 5.114 -4.578 -3.111 1.00 90.06 82 LEU A N 1
ATOM 684 C CA . LEU A 1 82 ? 5.606 -3.818 -4.261 1.00 90.06 82 LEU A CA 1
ATOM 685 C C . LEU A 1 82 ? 7.075 -4.138 -4.554 1.00 90.06 82 LEU A C 1
ATOM 687 O O . LEU A 1 82 ? 7.431 -4.404 -5.700 1.00 90.06 82 LEU A O 1
ATOM 691 N N . LYS A 1 83 ? 7.921 -4.182 -3.517 1.00 89.50 83 LYS A N 1
ATOM 692 C CA . LYS A 1 83 ? 9.324 -4.578 -3.659 1.00 89.50 83 LYS A CA 1
ATOM 693 C C . LYS A 1 83 ? 9.454 -5.997 -4.212 1.00 89.50 83 LYS A C 1
ATOM 695 O O . LYS A 1 83 ? 10.204 -6.200 -5.161 1.00 89.50 83 LYS A O 1
ATOM 700 N N . GLY A 1 84 ? 8.699 -6.952 -3.665 1.00 89.44 84 GLY A N 1
ATOM 701 C CA . GLY A 1 84 ? 8.695 -8.328 -4.165 1.00 89.44 84 GLY A CA 1
ATOM 702 C C . GLY A 1 84 ? 8.254 -8.426 -5.628 1.00 89.44 84 GLY A C 1
ATOM 703 O O . GLY A 1 84 ? 8.795 -9.231 -6.379 1.00 89.44 84 GLY A O 1
ATOM 704 N N . THR A 1 85 ? 7.323 -7.571 -6.055 1.00 87.31 85 THR A N 1
ATOM 705 C CA . THR A 1 85 ? 6.870 -7.497 -7.453 1.00 87.31 85 THR A CA 1
ATOM 706 C C . THR A 1 85 ? 7.957 -6.955 -8.378 1.00 87.31 85 THR A C 1
ATOM 708 O O . THR A 1 85 ? 8.191 -7.528 -9.439 1.00 87.31 85 THR A O 1
ATOM 711 N N . ILE A 1 86 ? 8.645 -5.883 -7.974 1.00 86.00 86 ILE A N 1
ATOM 712 C CA . ILE A 1 86 ? 9.756 -5.298 -8.738 1.00 86.00 86 ILE A CA 1
ATOM 713 C C . ILE A 1 86 ? 10.902 -6.309 -8.884 1.00 86.00 86 ILE A C 1
ATOM 715 O O . ILE A 1 86 ? 11.380 -6.529 -9.993 1.00 86.00 86 ILE A O 1
ATOM 719 N N . GLU A 1 87 ? 11.293 -6.970 -7.790 1.00 86.94 87 GLU A N 1
ATOM 720 C CA . GLU A 1 87 ? 12.347 -7.996 -7.791 1.00 86.94 87 GLU A CA 1
ATOM 721 C C . GLU A 1 87 ? 11.967 -9.198 -8.675 1.00 86.94 87 GLU A C 1
ATOM 723 O O . GLU A 1 87 ? 12.770 -9.658 -9.485 1.00 86.94 87 GLU A O 1
ATOM 728 N N . ALA A 1 88 ? 10.721 -9.678 -8.584 1.00 86.38 88 ALA A N 1
ATOM 729 C CA . ALA A 1 88 ? 10.235 -10.765 -9.432 1.00 86.38 88 ALA A CA 1
ATOM 730 C C . ALA A 1 88 ? 10.170 -10.371 -10.916 1.00 86.38 88 ALA A C 1
ATOM 732 O O . ALA A 1 88 ? 10.330 -11.226 -11.791 1.00 86.38 88 ALA A O 1
ATOM 733 N N . TRP A 1 89 ? 9.919 -9.098 -11.224 1.00 82.56 89 TRP A N 1
ATOM 734 C CA . TRP A 1 89 ? 9.961 -8.608 -12.596 1.00 82.56 89 TRP A CA 1
ATOM 735 C C . TRP A 1 89 ? 11.395 -8.585 -13.133 1.00 82.56 89 TRP A C 1
ATOM 737 O O . TRP A 1 89 ? 11.609 -9.091 -14.233 1.00 82.56 89 TRP A O 1
ATOM 747 N N . ASP A 1 90 ? 12.365 -8.100 -12.348 1.00 79.44 90 ASP A N 1
ATOM 748 C CA . ASP A 1 90 ? 13.792 -8.086 -12.710 1.00 79.44 90 ASP A CA 1
AT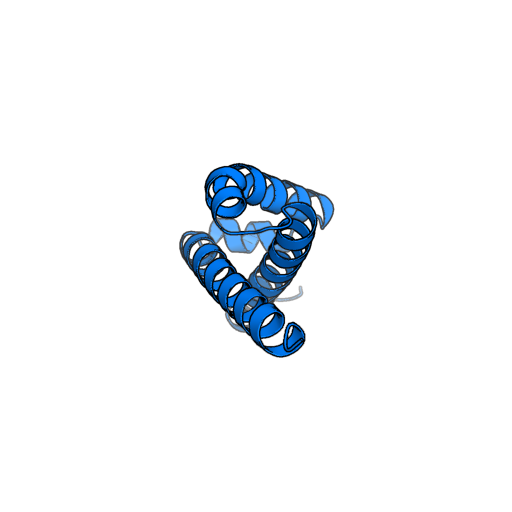OM 749 C C . ASP A 1 90 ? 14.333 -9.493 -12.998 1.00 79.44 90 ASP A C 1
ATOM 751 O O . ASP A 1 90 ? 15.046 -9.699 -13.981 1.00 79.44 90 ASP A O 1
ATOM 755 N N . ASP A 1 91 ? 13.948 -10.487 -12.192 1.00 79.81 91 ASP A N 1
ATOM 756 C CA . ASP A 1 91 ? 14.345 -11.885 -12.400 1.00 79.81 91 ASP A CA 1
ATOM 757 C C . ASP A 1 91 ? 13.805 -12.466 -13.723 1.00 79.81 91 ASP A C 1
ATOM 759 O O . ASP A 1 91 ? 14.455 -13.302 -14.359 1.00 79.81 91 ASP A O 1
ATOM 763 N N . ASN A 1 92 ? 12.617 -12.027 -14.156 1.00 76.38 92 ASN A N 1
ATOM 764 C CA . ASN A 1 92 ? 11.968 -12.485 -15.390 1.00 76.38 92 ASN A CA 1
ATOM 765 C C . ASN A 1 92 ? 12.355 -11.654 -16.626 1.00 76.38 92 ASN A C 1
ATOM 767 O O . ASN A 1 92 ? 12.276 -12.152 -17.752 1.00 76.38 92 ASN A O 1
ATOM 771 N N . HIS A 1 93 ? 12.798 -10.415 -16.422 1.00 69.62 93 HIS A N 1
ATOM 772 C CA . HIS A 1 93 ? 13.246 -9.483 -17.451 1.00 69.62 93 HIS A CA 1
ATOM 773 C C . HIS A 1 93 ? 14.602 -8.916 -17.047 1.00 69.62 93 HIS A C 1
ATOM 775 O O . HIS A 1 93 ? 14.688 -7.728 -16.741 1.00 69.62 93 HIS A O 1
ATOM 781 N N . PRO A 1 94 ? 15.670 -9.742 -17.050 1.00 64.19 94 PRO A N 1
ATOM 782 C CA . PRO A 1 94 ? 16.985 -9.288 -16.642 1.00 64.19 94 PRO A CA 1
ATOM 783 C C . PRO A 1 94 ? 17.361 -8.101 -17.517 1.00 64.19 94 PRO A C 1
ATOM 785 O O . PRO A 1 94 ? 17.652 -8.248 -18.711 1.00 64.19 94 PRO A O 1
ATOM 788 N N . THR A 1 95 ? 17.314 -6.911 -16.926 1.00 58.94 95 THR A N 1
ATOM 789 C CA . THR A 1 95 ? 17.794 -5.699 -17.560 1.00 58.94 95 THR A CA 1
ATOM 790 C C . THR A 1 95 ? 19.254 -5.980 -17.878 1.00 58.94 95 THR A C 1
ATOM 792 O O . THR A 1 95 ? 20.062 -6.263 -16.992 1.00 58.94 95 THR A O 1
ATOM 795 N N . GLN A 1 96 ? 19.592 -6.025 -19.171 1.00 50.28 96 GLN A N 1
ATOM 796 C CA . GLN A 1 96 ? 20.982 -6.141 -19.587 1.00 50.28 96 GLN A CA 1
ATOM 797 C C . GLN A 1 96 ? 21.691 -4.912 -19.027 1.00 50.28 96 GLN A C 1
ATOM 799 O O . GLN A 1 96 ? 21.561 -3.820 -19.576 1.00 50.28 96 GLN A O 1
ATOM 804 N N . ALA A 1 97 ? 22.390 -5.088 -17.907 1.00 45.31 97 ALA A N 1
ATOM 805 C CA . ALA A 1 97 ? 23.349 -4.125 -17.410 1.00 45.31 97 ALA A CA 1
ATOM 806 C C . ALA A 1 97 ? 24.397 -3.946 -18.519 1.00 45.31 97 ALA A C 1
ATOM 808 O O . ALA A 1 97 ? 25.254 -4.810 -18.720 1.00 45.31 97 ALA A O 1
ATOM 809 N N . ALA A 1 98 ? 24.222 -2.884 -19.306 1.00 40.38 98 ALA A N 1
ATOM 810 C CA . ALA A 1 98 ? 25.147 -2.428 -20.334 1.00 40.38 98 ALA A CA 1
ATOM 811 C C . ALA A 1 98 ? 26.282 -1.616 -19.705 1.00 40.38 98 ALA A C 1
ATOM 813 O O . ALA A 1 98 ? 26.000 -0.835 -18.766 1.00 40.38 98 ALA A O 1
#

Mean predicted aligned error: 6.57 Å

Radius of gyration: 15.88 Å; Cα contacts (8 Å, |Δi|>4): 31; chains: 1; bounding box: 40×23×51 Å